Protein AF-A0A967KJN7-F1 (afdb_monomer)

Foldseek 3Di:
DDDDDDPDDDDPPDPVSVVVCLVVDPDNPDVVVVVVVVVLVVVVVVVVVVVVVDDDDPDPPPPPPDVDDDVVVSVVSCCVPPVVNPPPD

Nearest PDB structures (foldseek):
  2lon-assembly1_A  TM=1.841E-01  e=6.761E+00  Homo sapiens

Sequence (89 aa):
MNIPESIYHEIDCDAESVDIWARKGWIDLRPSNFVTWQERFKRMRRSQNLLHTRGSSSITMKTYLPDTIEIGMVVAWIFNNEERGYRIK

Structure (mmCIF, N/CA/C/O backbone):
data_AF-A0A967KJN7-F1
#
_entry.id   AF-A0A967KJN7-F1
#
loop_
_atom_site.group_PDB
_atom_site.id
_atom_site.type_symbol
_atom_site.label_atom_id
_atom_site.label_alt_id
_atom_site.label_comp_id
_atom_site.label_asym_id
_atom_site.label_entity_id
_atom_site.label_seq_id
_atom_site.pdbx_PDB_ins_code
_atom_site.Cartn_x
_atom_site.Cartn_y
_atom_site.Cartn_z
_atom_site.occupancy
_atom_site.B_iso_or_equiv
_atom_site.auth_seq_id
_atom_site.auth_comp_id
_atom_site.auth_asym_id
_atom_site.auth_atom_id
_atom_site.pdbx_PDB_model_num
ATOM 1 N N . MET A 1 1 ? 14.680 20.101 -44.069 1.00 40.09 1 MET A N 1
ATOM 2 C CA . MET A 1 1 ? 13.584 20.046 -43.081 1.00 40.09 1 MET A CA 1
ATOM 3 C C . MET A 1 1 ? 14.162 19.372 -41.848 1.00 40.09 1 MET A C 1
ATOM 5 O O . MET A 1 1 ? 14.520 18.209 -41.947 1.00 40.09 1 MET A O 1
ATOM 9 N N . ASN A 1 2 ? 14.425 20.131 -40.782 1.00 54.06 2 ASN A N 1
ATOM 10 C CA . ASN A 1 2 ? 15.090 19.628 -39.576 1.00 54.06 2 ASN A CA 1
ATOM 11 C C . ASN A 1 2 ? 14.001 19.100 -38.632 1.00 54.06 2 ASN A C 1
ATOM 13 O O . ASN A 1 2 ? 13.153 19.882 -38.204 1.00 54.06 2 ASN A O 1
ATOM 17 N N . ILE A 1 3 ? 13.952 17.788 -38.403 1.00 60.84 3 ILE A N 1
ATOM 18 C CA . ILE A 1 3 ? 13.028 17.188 -37.434 1.00 60.84 3 ILE A CA 1
ATOM 19 C C . ILE A 1 3 ? 13.657 17.432 -36.057 1.00 60.84 3 ILE A C 1
ATOM 21 O O . ILE A 1 3 ? 14.817 17.060 -35.885 1.00 60.84 3 ILE A O 1
ATOM 25 N N . PRO A 1 4 ? 12.974 18.089 -35.104 1.00 63.72 4 PRO A N 1
ATOM 26 C CA . PRO A 1 4 ? 13.545 18.291 -33.780 1.00 63.72 4 PRO A CA 1
ATOM 27 C C . PRO A 1 4 ? 13.799 16.931 -33.124 1.00 63.72 4 PRO A C 1
ATOM 29 O O . PRO A 1 4 ? 12.936 16.051 -33.168 1.00 63.72 4 PRO A O 1
ATOM 32 N N . GLU A 1 5 ? 14.988 16.764 -32.539 1.00 63.62 5 GLU A N 1
ATOM 33 C CA . GLU A 1 5 ? 15.306 15.615 -31.694 1.00 63.62 5 GLU A CA 1
ATOM 34 C C . GLU A 1 5 ? 14.218 15.460 -30.626 1.00 63.62 5 GLU A C 1
ATOM 36 O O . GLU A 1 5 ? 13.765 16.426 -30.007 1.00 63.62 5 GLU A O 1
ATOM 41 N N . SER A 1 6 ? 13.746 14.226 -30.484 1.00 61.81 6 SER A N 1
ATOM 42 C CA . SER A 1 6 ? 12.712 13.821 -29.544 1.00 61.81 6 SER A CA 1
ATOM 43 C C . SER A 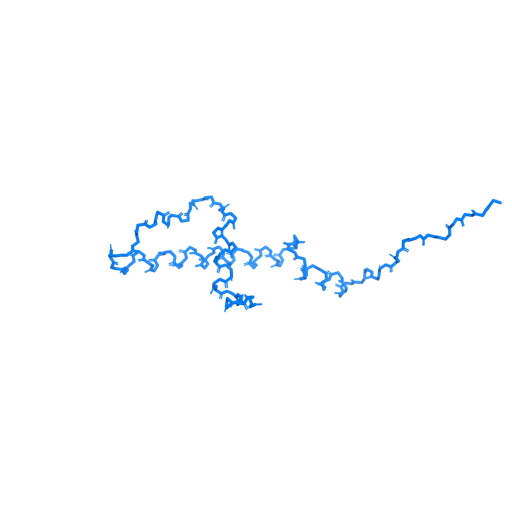1 6 ? 12.998 14.359 -28.135 1.00 61.81 6 SER A C 1
ATOM 45 O O . SER A 1 6 ? 14.001 14.015 -27.522 1.00 61.81 6 SER A O 1
ATO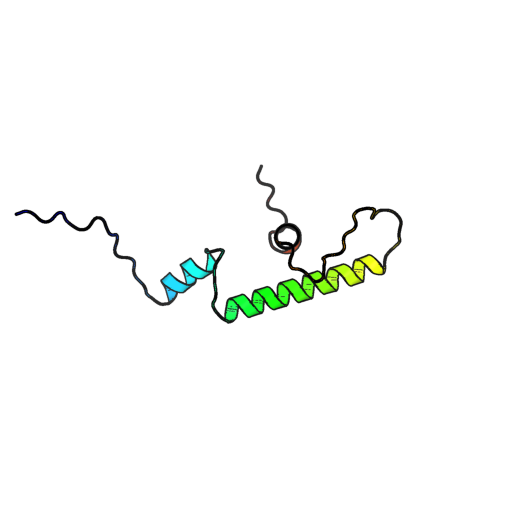M 47 N N . ILE A 1 7 ? 12.071 15.149 -27.586 1.00 64.88 7 ILE A N 1
ATOM 48 C CA . ILE A 1 7 ? 12.045 15.548 -26.164 1.00 64.88 7 ILE A CA 1
ATOM 49 C C . ILE A 1 7 ? 11.672 14.387 -25.224 1.00 64.88 7 ILE A C 1
ATOM 51 O O . ILE A 1 7 ? 11.528 14.589 -24.018 1.00 64.88 7 ILE A O 1
ATOM 55 N N . TYR A 1 8 ? 11.463 13.181 -25.759 1.00 65.88 8 TYR A N 1
ATOM 56 C CA . TYR A 1 8 ? 11.150 12.005 -24.961 1.00 65.88 8 TYR A CA 1
ATOM 57 C C . TYR A 1 8 ? 12.431 11.436 -24.357 1.00 65.88 8 TYR A C 1
ATOM 59 O O . TYR A 1 8 ? 13.372 11.095 -25.069 1.00 65.88 8 TYR A O 1
ATOM 67 N N . HIS A 1 9 ? 12.440 11.332 -23.030 1.00 70.69 9 HIS A N 1
ATOM 68 C CA . HIS A 1 9 ? 13.439 10.560 -22.308 1.00 70.69 9 HIS A CA 1
ATOM 69 C C . HIS A 1 9 ? 13.137 9.079 -22.529 1.00 70.69 9 HIS A C 1
ATOM 71 O O . HIS A 1 9 ? 12.052 8.612 -22.174 1.00 70.69 9 HIS A O 1
ATOM 77 N N . GLU A 1 10 ? 14.078 8.350 -23.118 1.00 75.19 10 GLU A N 1
ATOM 78 C CA . GLU A 1 10 ? 14.021 6.894 -23.112 1.00 75.19 10 GLU A CA 1
ATOM 79 C C . GLU A 1 10 ? 14.243 6.421 -21.674 1.00 75.19 10 GLU A C 1
ATOM 81 O O . GLU A 1 10 ? 15.168 6.857 -20.988 1.00 75.19 10 GLU A O 1
ATOM 86 N N . ILE A 1 11 ? 13.322 5.594 -21.190 1.00 72.94 11 ILE A N 1
ATOM 87 C CA . ILE A 1 11 ? 13.370 5.008 -19.854 1.00 72.94 11 ILE A CA 1
ATOM 88 C C . ILE A 1 11 ? 13.612 3.520 -20.029 1.00 72.94 11 ILE A C 1
ATOM 90 O O . ILE A 1 11 ? 12.847 2.851 -20.729 1.00 72.94 11 ILE A O 1
ATOM 94 N N . ASP A 1 12 ? 14.647 3.014 -19.368 1.00 71.69 12 ASP A N 1
ATOM 95 C CA . ASP A 1 12 ? 14.952 1.589 -19.343 1.00 71.69 12 ASP A CA 1
ATOM 96 C C . ASP A 1 12 ? 13.789 0.827 -18.697 1.00 71.69 12 ASP A C 1
ATOM 98 O O . ASP A 1 12 ? 13.534 0.916 -17.498 1.00 71.69 12 ASP A O 1
ATOM 102 N N . CYS A 1 13 ? 13.030 0.098 -19.514 1.00 77.81 13 CYS A N 1
ATOM 103 C CA . CYS A 1 13 ? 11.868 -0.682 -19.086 1.00 77.81 13 CYS A CA 1
ATOM 104 C C . CYS A 1 13 ? 12.272 -2.131 -18.775 1.00 77.81 13 CYS A C 1
ATOM 106 O O . CYS A 1 13 ? 11.656 -3.089 -19.247 1.00 77.81 13 CYS A O 1
ATOM 108 N N . ASP A 1 14 ? 13.358 -2.301 -18.024 1.00 87.25 14 ASP A N 1
ATOM 109 C CA . ASP A 1 14 ? 13.721 -3.605 -17.486 1.00 87.25 14 ASP A CA 1
ATOM 110 C C . ASP A 1 14 ? 12.818 -3.969 -16.289 1.00 87.25 14 ASP A C 1
ATOM 112 O O . ASP A 1 14 ? 12.132 -3.131 -15.694 1.00 87.25 14 ASP A O 1
ATOM 116 N N . ALA A 1 15 ? 12.792 -5.255 -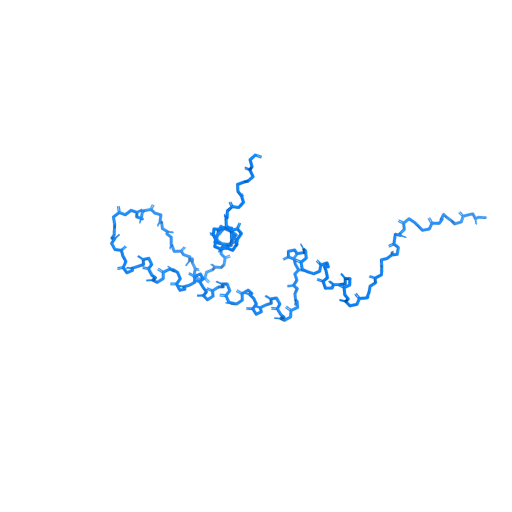15.939 1.00 84.00 15 ALA A N 1
ATOM 117 C CA . ALA A 1 15 ? 11.908 -5.764 -14.894 1.00 84.00 15 ALA A CA 1
ATOM 118 C C . ALA A 1 15 ? 12.191 -5.162 -13.504 1.00 84.00 15 ALA A C 1
ATOM 120 O O . ALA A 1 15 ? 11.264 -5.027 -12.702 1.00 84.00 15 ALA A O 1
ATOM 121 N N . GLU A 1 16 ? 13.441 -4.798 -13.211 1.00 86.56 16 GLU A N 1
ATOM 122 C CA . GLU A 1 16 ? 13.841 -4.191 -11.941 1.00 86.56 16 GLU A CA 1
ATOM 123 C C . GLU A 1 16 ? 13.382 -2.730 -11.869 1.00 86.56 16 GLU A C 1
ATOM 125 O O . GLU A 1 16 ? 12.759 -2.326 -10.883 1.00 86.56 16 GLU A O 1
ATOM 130 N N . SER A 1 17 ? 13.594 -1.964 -12.939 1.00 83.38 17 SER A N 1
ATOM 131 C CA . SER A 1 17 ? 13.140 -0.577 -13.072 1.00 83.38 17 SER A CA 1
ATOM 132 C C . SER A 1 17 ? 11.619 -0.468 -12.944 1.00 83.38 17 SER A C 1
ATOM 134 O O . SER A 1 17 ? 11.107 0.336 -12.155 1.00 83.38 17 SER A O 1
ATOM 136 N N . VAL A 1 18 ? 10.882 -1.364 -13.610 1.00 83.62 18 VAL A N 1
ATOM 137 C CA . VAL A 1 18 ? 9.420 -1.459 -13.484 1.00 83.62 18 VAL A CA 1
ATOM 138 C C . VAL A 1 18 ? 8.997 -1.775 -12.050 1.00 83.62 18 VAL A C 1
ATOM 140 O O . VAL A 1 18 ? 8.062 -1.156 -11.536 1.00 83.62 18 VAL A O 1
ATOM 143 N N . ASP A 1 19 ? 9.684 -2.697 -11.371 1.00 85.00 19 ASP A N 1
ATOM 144 C CA . ASP A 1 19 ? 9.369 -3.023 -9.981 1.00 85.00 19 ASP A CA 1
ATOM 145 C C . ASP A 1 19 ? 9.632 -1.850 -9.025 1.00 85.00 19 ASP A C 1
ATOM 147 O O . ASP A 1 19 ? 8.827 -1.585 -8.128 1.00 85.00 19 ASP A O 1
ATOM 151 N N . ILE A 1 20 ? 10.715 -1.097 -9.238 1.00 83.69 20 ILE A N 1
ATOM 152 C CA . ILE A 1 20 ? 11.031 0.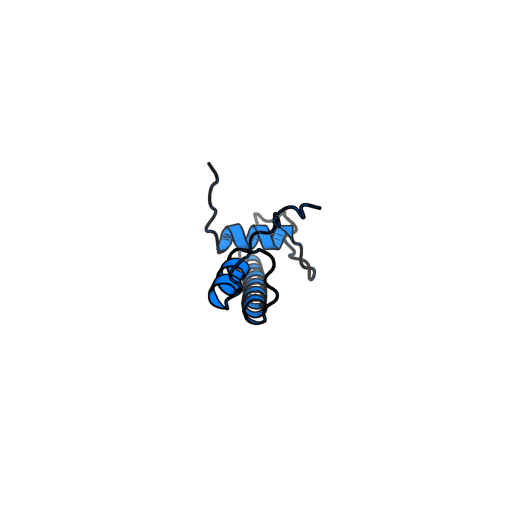108 -8.463 1.00 83.69 20 ILE A CA 1
ATOM 153 C C . ILE A 1 20 ? 9.921 1.153 -8.609 1.00 83.69 20 ILE A C 1
ATOM 155 O O . ILE A 1 20 ? 9.485 1.724 -7.603 1.00 83.69 20 ILE A O 1
ATOM 159 N N . TRP A 1 21 ? 9.452 1.416 -9.830 1.00 81.50 21 TRP A N 1
ATOM 160 C CA . TRP A 1 21 ? 8.381 2.388 -10.058 1.00 81.50 21 TRP A CA 1
ATOM 161 C C . TRP A 1 21 ? 7.051 1.920 -9.485 1.00 81.50 21 TRP A C 1
ATOM 163 O O . TRP A 1 21 ? 6.370 2.706 -8.830 1.00 81.50 21 TRP A O 1
ATOM 173 N N . ALA A 1 22 ? 6.712 0.642 -9.652 1.00 83.81 22 ALA A N 1
ATOM 174 C CA . ALA A 1 22 ? 5.493 0.072 -9.096 1.00 83.81 22 ALA A CA 1
ATOM 175 C C . ALA A 1 22 ? 5.482 0.124 -7.558 1.00 83.81 22 ALA A C 1
ATOM 177 O O . ALA A 1 22 ? 4.466 0.480 -6.973 1.00 83.81 22 ALA A O 1
ATOM 178 N N . ARG A 1 23 ? 6.622 -0.122 -6.893 1.00 79.56 23 ARG A N 1
ATOM 179 C CA . ARG A 1 23 ? 6.738 0.012 -5.428 1.00 79.56 23 ARG A CA 1
ATOM 180 C C . ARG A 1 23 ? 6.632 1.449 -4.925 1.00 79.56 23 ARG A C 1
ATOM 182 O O . ARG A 1 23 ? 6.162 1.663 -3.812 1.00 79.56 23 ARG A O 1
ATOM 189 N N . LYS A 1 24 ? 7.115 2.426 -5.697 1.00 76.19 24 LYS A N 1
ATOM 190 C CA . LYS A 1 24 ? 7.014 3.857 -5.350 1.00 76.19 24 LYS A CA 1
ATOM 191 C C . LYS A 1 24 ? 5.635 4.434 -5.667 1.00 76.19 24 LYS A C 1
ATOM 193 O O . LYS A 1 24 ? 5.213 5.405 -5.042 1.00 76.19 24 LYS A O 1
ATOM 198 N N . GLY A 1 25 ? 4.969 3.876 -6.671 1.00 68.81 25 GLY A N 1
ATOM 199 C CA . GLY A 1 25 ? 3.654 4.292 -7.114 1.00 68.81 25 GLY A CA 1
ATOM 200 C C . GLY A 1 25 ? 2.568 3.872 -6.133 1.00 68.81 25 GLY A C 1
ATOM 201 O O . GLY A 1 25 ? 2.587 2.790 -5.559 1.00 68.81 25 GLY A O 1
ATOM 202 N N . TRP A 1 26 ? 1.558 4.723 -5.989 1.00 63.56 26 TRP A N 1
ATOM 203 C CA . TRP A 1 26 ? 0.341 4.369 -5.255 1.00 63.56 26 TRP A CA 1
ATOM 204 C C . TRP A 1 26 ? -0.563 3.413 -6.053 1.00 63.56 26 TRP A C 1
ATOM 206 O O . TRP A 1 26 ? -1.503 2.844 -5.502 1.00 63.56 26 TRP A O 1
ATOM 216 N N . ILE A 1 27 ? -0.277 3.226 -7.347 1.00 69.75 27 ILE A N 1
ATOM 217 C CA . ILE A 1 27 ? -1.066 2.419 -8.281 1.00 69.75 27 ILE A CA 1
ATOM 218 C C . ILE A 1 27 ? -0.198 1.257 -8.782 1.00 69.75 27 ILE A C 1
ATOM 220 O O . ILE A 1 27 ? 0.409 1.328 -9.846 1.00 69.75 27 ILE A O 1
ATOM 224 N N . ASP A 1 28 ? -0.147 0.181 -7.995 1.00 85.50 28 ASP A N 1
ATOM 225 C CA . ASP A 1 28 ? 0.404 -1.116 -8.401 1.00 85.50 28 ASP A CA 1
ATOM 226 C C . ASP A 1 28 ? -0.742 -2.134 -8.499 1.00 85.50 28 ASP A C 1
ATOM 228 O O . ASP A 1 28 ? -1.350 -2.508 -7.496 1.00 85.50 28 ASP A O 1
ATOM 232 N N . LEU A 1 29 ? -1.071 -2.551 -9.721 1.00 84.81 29 LEU A N 1
ATOM 233 C CA . LEU A 1 29 ? -2.170 -3.481 -10.007 1.00 84.81 29 LEU A CA 1
ATOM 234 C C . LEU A 1 29 ? -1.692 -4.933 -10.158 1.00 84.81 29 LEU A C 1
ATOM 236 O O . LEU A 1 29 ? -2.431 -5.789 -10.645 1.00 84.81 29 LEU A O 1
ATOM 240 N N . ARG A 1 30 ? -0.450 -5.247 -9.777 1.00 88.00 30 ARG A N 1
ATOM 241 C CA . ARG A 1 30 ? 0.061 -6.619 -9.850 1.00 88.00 30 ARG A CA 1
ATOM 242 C C . ARG A 1 30 ? -0.574 -7.489 -8.757 1.00 88.00 30 ARG A C 1
ATOM 244 O O . ARG A 1 30 ? -0.886 -6.990 -7.671 1.00 88.00 30 ARG A O 1
ATOM 251 N N . PRO A 1 31 ? -0.720 -8.811 -8.983 1.00 89.94 31 PRO A N 1
ATOM 252 C CA . PRO A 1 31 ? -1.308 -9.722 -7.997 1.00 89.94 31 PRO A CA 1
ATOM 253 C C . PRO A 1 31 ? -0.633 -9.670 -6.620 1.00 89.94 31 PRO A C 1
ATOM 255 O O . PRO A 1 31 ? -1.305 -9.773 -5.597 1.00 89.94 31 PRO A O 1
ATOM 258 N N . SER A 1 32 ? 0.685 -9.459 -6.585 1.00 89.12 32 SER A N 1
ATOM 259 C CA . SER A 1 32 ? 1.456 -9.308 -5.348 1.00 89.12 32 SER A CA 1
ATOM 260 C C . SER A 1 32 ? 0.958 -8.143 -4.489 1.00 89.12 32 SER A C 1
ATOM 262 O O . SER A 1 32 ? 0.770 -8.308 -3.284 1.00 89.12 32 SER A O 1
ATOM 264 N N . ASN A 1 33 ? 0.669 -6.987 -5.095 1.00 86.88 33 ASN A N 1
ATOM 265 C CA . ASN A 1 33 ? 0.151 -5.837 -4.362 1.00 86.88 33 ASN A CA 1
ATOM 266 C C . ASN A 1 33 ? -1.289 -6.066 -3.883 1.00 86.88 33 ASN A C 1
ATOM 268 O O . ASN A 1 33 ? -1.643 -5.676 -2.771 1.00 86.88 33 ASN A O 1
ATOM 272 N N . PHE A 1 34 ? -2.112 -6.766 -4.670 1.00 87.81 34 PHE A N 1
ATOM 273 C CA . PHE A 1 34 ? -3.458 -7.150 -4.238 1.00 87.81 34 PHE A CA 1
ATOM 274 C C . PHE A 1 34 ? -3.444 -8.024 -2.981 1.00 87.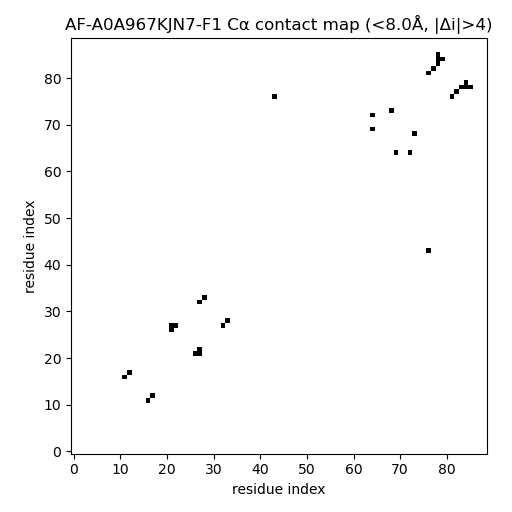81 34 PHE A C 1
ATOM 276 O O . PHE A 1 34 ? -4.264 -7.808 -2.088 1.00 87.81 34 PHE A O 1
ATOM 283 N N . VAL A 1 35 ? -2.505 -8.968 -2.866 1.00 91.44 35 VAL A N 1
ATOM 284 C CA . VAL A 1 35 ? -2.342 -9.779 -1.647 1.00 91.44 35 VAL A CA 1
ATOM 285 C C . VAL A 1 35 ? -2.030 -8.892 -0.437 1.00 91.44 35 VAL A C 1
ATOM 287 O O . VAL A 1 35 ? -2.654 -9.052 0.615 1.00 91.44 35 VAL A O 1
ATOM 290 N N . THR A 1 36 ? -1.139 -7.910 -0.593 1.00 89.31 36 THR A N 1
ATOM 291 C CA . THR A 1 36 ? -0.829 -6.925 0.456 1.00 89.31 36 THR A CA 1
ATOM 292 C C . THR A 1 36 ? -2.074 -6.143 0.878 1.00 89.31 36 THR A C 1
ATOM 294 O O . THR A 1 36 ? -2.364 -6.031 2.071 1.00 89.31 36 THR A O 1
ATOM 297 N N . TRP A 1 37 ? -2.863 -5.654 -0.080 1.00 88.50 37 TRP A N 1
ATOM 298 C CA . TRP A 1 37 ? -4.115 -4.947 0.203 1.00 88.50 37 TRP A CA 1
ATOM 299 C C . TRP A 1 37 ? -5.150 -5.821 0.914 1.00 88.50 37 TRP A C 1
ATOM 301 O O . TRP A 1 37 ? -5.755 -5.384 1.893 1.00 88.5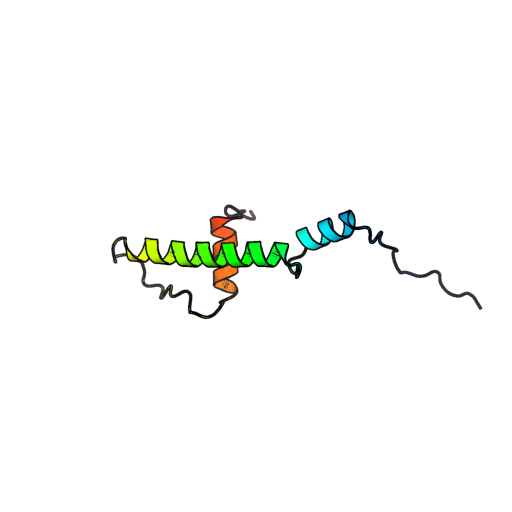0 37 TRP A O 1
ATOM 311 N N . GLN A 1 38 ? -5.331 -7.072 0.490 1.00 88.81 38 GLN A N 1
ATOM 312 C CA . GLN A 1 38 ? -6.227 -8.010 1.171 1.00 88.81 38 GLN A CA 1
ATOM 313 C C . GLN A 1 38 ? -5.814 -8.235 2.629 1.00 88.81 38 GLN A C 1
ATOM 315 O O . GLN A 1 38 ? -6.668 -8.287 3.516 1.00 88.81 38 GLN A O 1
ATOM 320 N N . GLU A 1 39 ? -4.514 -8.353 2.896 1.00 90.44 39 GLU A N 1
ATOM 321 C CA . GLU A 1 39 ? -4.002 -8.510 4.255 1.00 90.44 39 GLU A CA 1
ATOM 322 C C . GLU A 1 39 ? -4.226 -7.247 5.101 1.00 90.44 39 GLU A C 1
ATOM 324 O O . GLU A 1 39 ? -4.657 -7.354 6.252 1.00 90.44 39 GLU A O 1
ATOM 329 N N . ARG A 1 40 ? -4.052 -6.049 4.525 1.00 88.44 40 ARG A N 1
ATOM 330 C CA . ARG A 1 40 ? -4.411 -4.778 5.181 1.00 88.44 40 ARG A CA 1
ATOM 331 C C . ARG A 1 40 ? -5.874 -4.759 5.606 1.00 88.44 40 ARG A C 1
A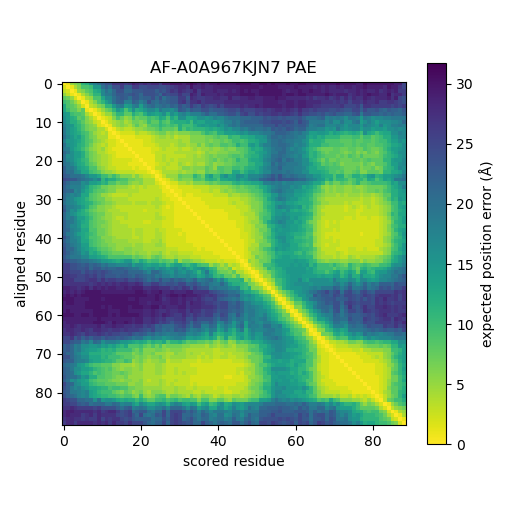TOM 333 O O . ARG A 1 40 ? -6.159 -4.525 6.779 1.00 88.44 40 ARG A O 1
ATOM 340 N N . PHE A 1 41 ? -6.798 -5.095 4.705 1.00 87.12 41 PHE A N 1
ATOM 341 C CA . PHE A 1 41 ? -8.226 -5.137 5.034 1.00 87.12 41 PHE A CA 1
ATOM 342 C C . PHE A 1 41 ? -8.550 -6.170 6.120 1.00 87.12 41 PHE A C 1
ATOM 344 O O . PHE A 1 41 ? -9.327 -5.885 7.035 1.00 87.12 41 PHE A O 1
ATOM 351 N N . LYS A 1 42 ? -7.913 -7.349 6.094 1.00 87.25 42 LYS A N 1
ATOM 352 C CA . LYS A 1 42 ? -8.055 -8.350 7.167 1.00 87.25 42 LYS A CA 1
ATOM 353 C C . LYS A 1 42 ? -7.590 -7.799 8.517 1.00 87.25 42 LYS A C 1
ATOM 355 O O . LYS A 1 42 ? -8.272 -8.004 9.522 1.00 87.25 42 LYS A O 1
ATOM 360 N N . ARG A 1 43 ? -6.462 -7.083 8.561 1.00 86.44 43 ARG A N 1
ATOM 361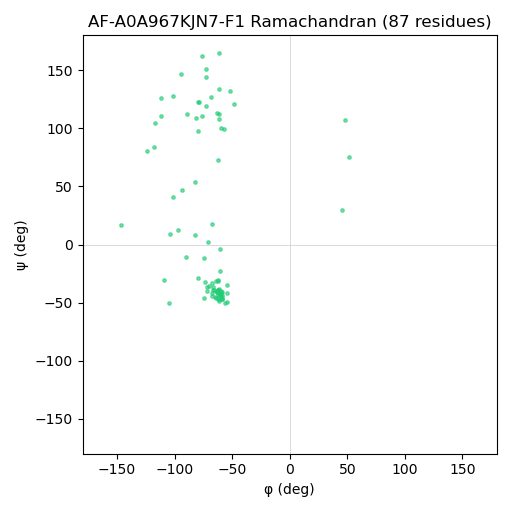 C CA . ARG A 1 43 ? -5.934 -6.458 9.788 1.00 86.44 43 ARG A CA 1
ATOM 362 C C . ARG A 1 43 ? -6.830 -5.329 10.288 1.00 86.44 43 ARG A C 1
ATOM 364 O O . ARG A 1 43 ? -7.152 -5.317 11.475 1.00 86.44 43 ARG A O 1
ATOM 371 N N . MET A 1 44 ? -7.303 -4.457 9.396 1.00 83.69 44 MET A N 1
ATOM 372 C CA . MET A 1 44 ? -8.288 -3.418 9.716 1.00 83.69 44 MET A CA 1
ATOM 373 C C . MET A 1 44 ? -9.530 -4.035 10.370 1.00 83.69 44 MET A C 1
ATOM 375 O O . MET A 1 44 ? -9.918 -3.625 11.465 1.00 83.69 44 MET A O 1
ATOM 379 N N . ARG A 1 45 ? -10.094 -5.093 9.774 1.00 79.00 45 ARG A N 1
ATOM 380 C CA . ARG A 1 45 ? -11.267 -5.794 10.318 1.00 79.00 45 ARG A CA 1
ATOM 381 C C . ARG A 1 45 ? -10.997 -6.443 11.681 1.00 79.00 45 ARG A C 1
ATOM 383 O O . ARG A 1 45 ? -11.821 -6.343 12.583 1.00 79.00 45 ARG A O 1
ATOM 390 N N . ARG A 1 46 ? -9.829 -7.067 11.878 1.00 79.06 46 ARG A N 1
ATOM 391 C CA . ARG A 1 46 ? -9.435 -7.630 13.187 1.00 79.06 46 ARG A CA 1
ATOM 392 C C . ARG A 1 46 ? -9.290 -6.554 14.266 1.00 79.06 46 ARG A C 1
ATOM 394 O O . ARG A 1 46 ? -9.733 -6.771 15.391 1.00 79.06 46 ARG A O 1
ATOM 401 N N . SER A 1 47 ? -8.704 -5.402 13.932 1.00 69.94 47 SER A N 1
ATOM 402 C CA . SER A 1 47 ? -8.526 -4.297 14.885 1.00 69.94 47 SER A CA 1
ATOM 403 C C . SER A 1 47 ? -9.853 -3.701 15.373 1.00 69.94 47 SER A C 1
ATOM 405 O O . SER A 1 47 ? -9.952 -3.324 16.539 1.00 69.94 47 SER A O 1
ATOM 407 N N . GLN A 1 48 ? -10.901 -3.715 14.542 1.00 64.56 48 GLN A N 1
ATOM 408 C CA . GLN A 1 48 ? -12.253 -3.303 14.945 1.00 64.56 48 GLN A CA 1
ATOM 409 C C . GLN A 1 48 ? -12.845 -4.226 16.020 1.00 64.56 48 GLN A C 1
ATOM 411 O O . GLN A 1 48 ? -13.347 -3.753 17.039 1.00 64.56 48 GLN A O 1
ATOM 416 N N . ASN A 1 49 ? -12.731 -5.546 15.838 1.00 57.44 49 ASN A N 1
ATOM 417 C CA . ASN A 1 49 ? -13.276 -6.528 16.784 1.00 57.44 49 ASN A CA 1
ATOM 418 C C . ASN A 1 49 ? -12.636 -6.424 18.184 1.00 57.44 49 ASN A C 1
ATOM 420 O O . ASN A 1 49 ? -13.289 -6.683 19.197 1.00 57.44 49 ASN A O 1
ATOM 424 N N . LEU A 1 50 ? -11.362 -6.023 18.258 1.00 55.31 50 LEU A N 1
ATOM 425 C CA . LEU A 1 50 ? -10.650 -5.837 19.527 1.00 55.31 50 LEU A CA 1
ATOM 426 C C . LEU A 1 50 ? -11.136 -4.602 20.301 1.00 55.31 50 LEU A C 1
ATOM 428 O O . LEU A 1 50 ? -11.237 -4.661 21.527 1.00 55.31 50 LEU A O 1
ATOM 432 N N . LEU A 1 51 ? -11.479 -3.510 19.607 1.00 53.28 51 LEU A N 1
ATOM 433 C CA . LEU A 1 51 ? -12.052 -2.306 20.225 1.00 53.28 51 LEU A CA 1
ATOM 434 C C . LEU A 1 51 ? -13.451 -2.572 20.795 1.00 53.28 51 LEU A C 1
ATOM 436 O O . LEU A 1 51 ? -13.760 -2.110 21.888 1.00 53.28 51 LEU A O 1
ATOM 440 N N . HIS A 1 52 ? -14.257 -3.396 20.121 1.00 48.19 52 HIS A N 1
ATOM 441 C CA . HIS A 1 52 ? -15.582 -3.802 20.604 1.00 48.19 52 HIS A CA 1
ATOM 442 C C . HIS A 1 52 ? -15.539 -4.559 21.951 1.00 48.19 52 HIS A C 1
ATOM 444 O O . HIS A 1 52 ? -16.515 -4.571 22.693 1.00 48.19 52 HIS A O 1
ATOM 450 N N . THR A 1 53 ? -14.406 -5.176 22.302 1.00 48.81 53 THR A N 1
ATOM 451 C CA . THR A 1 53 ? -14.275 -5.998 23.520 1.00 48.81 53 THR A CA 1
ATOM 452 C C . THR A 1 53 ? -13.826 -5.187 24.753 1.00 48.81 53 THR A C 1
ATOM 454 O O . THR A 1 53 ? -13.892 -5.682 25.877 1.00 48.81 53 THR A O 1
ATOM 457 N N . ARG A 1 54 ? -13.392 -3.926 24.593 1.00 45.41 54 ARG A N 1
ATOM 458 C CA . ARG A 1 54 ? -12.893 -3.073 25.691 1.00 45.41 54 ARG A CA 1
ATOM 459 C C . ARG A 1 54 ? -13.774 -1.829 25.897 1.00 45.41 54 ARG A C 1
ATOM 461 O O . ARG A 1 54 ? -13.649 -0.870 25.157 1.00 45.41 54 ARG A O 1
ATOM 468 N N . GLY A 1 55 ? -14.598 -1.847 26.952 1.00 38.59 55 GLY A N 1
ATOM 469 C CA . GLY A 1 55 ? -15.055 -0.686 27.749 1.00 38.59 55 GLY A CA 1
ATOM 470 C C . GLY A 1 55 ? -15.592 0.565 27.024 1.00 38.59 55 GLY A C 1
ATOM 471 O O . GLY A 1 55 ? -14.838 1.403 26.547 1.00 38.59 55 GLY A O 1
ATOM 472 N N . SER A 1 56 ? -16.912 0.749 27.087 1.00 47.28 56 SER A N 1
ATOM 473 C CA . SER A 1 56 ? -17.779 1.688 26.346 1.00 47.28 56 SER A CA 1
ATOM 474 C C . SER A 1 56 ? -17.649 3.211 26.617 1.00 47.28 56 SER A C 1
ATOM 476 O O . SER A 1 56 ? -18.571 3.952 26.281 1.00 47.28 56 SER A O 1
ATOM 478 N N . SER A 1 57 ? -16.583 3.742 27.218 1.00 44.72 57 SER A N 1
ATOM 479 C CA . SER A 1 57 ? -16.611 5.122 27.762 1.00 44.72 57 SER A CA 1
ATOM 480 C C . SER A 1 57 ? -15.883 6.220 26.964 1.00 44.72 57 SER A C 1
ATOM 482 O O . SER A 1 57 ? -15.776 7.339 27.459 1.00 44.72 57 SER A O 1
ATOM 484 N N . SER A 1 58 ? -15.400 5.991 25.735 1.00 43.50 58 SER A N 1
ATOM 485 C CA . SER A 1 58 ? -14.736 7.073 24.958 1.00 43.50 58 SER A CA 1
ATOM 486 C C . SER A 1 58 ? -14.919 7.058 23.437 1.00 43.50 58 SER A C 1
ATOM 488 O O . SER A 1 58 ? -14.173 7.730 22.731 1.00 43.50 58 SER A O 1
ATOM 490 N N . ILE A 1 59 ? -15.899 6.339 22.886 1.00 43.94 59 ILE A N 1
ATOM 491 C CA . ILE A 1 59 ? -16.073 6.264 21.426 1.00 43.94 59 ILE A CA 1
ATOM 492 C C . ILE A 1 59 ? -17.490 6.707 21.053 1.00 43.94 59 ILE A C 1
ATOM 494 O O . ILE A 1 59 ? -18.379 5.905 20.799 1.00 43.94 59 ILE A O 1
ATOM 498 N N . THR A 1 60 ? -17.679 8.028 21.000 1.00 41.16 60 THR A N 1
ATOM 499 C CA . THR A 1 60 ? -18.744 8.673 20.210 1.00 41.16 60 THR A CA 1
ATOM 500 C C . THR A 1 60 ? -18.151 9.231 18.915 1.00 41.16 60 THR A C 1
ATOM 502 O O . THR A 1 60 ? -18.475 10.324 18.468 1.00 41.16 60 THR A O 1
ATOM 505 N N . MET A 1 61 ? -17.252 8.482 18.285 1.00 42.44 61 MET A N 1
ATOM 506 C CA . MET A 1 61 ? -17.216 8.483 16.832 1.00 42.44 61 MET A CA 1
ATOM 507 C C . MET A 1 61 ? -17.914 7.202 16.430 1.00 42.44 61 MET A C 1
ATOM 509 O O . MET A 1 61 ? -17.598 6.133 16.943 1.00 42.44 61 MET A O 1
ATOM 513 N N . LYS A 1 62 ? -18.902 7.314 15.551 1.00 41.06 62 LYS A N 1
ATOM 514 C CA . LYS A 1 62 ? -19.472 6.181 14.830 1.00 41.06 62 LYS A CA 1
ATOM 515 C C . LYS A 1 62 ? -18.359 5.571 13.967 1.00 41.06 62 LYS A C 1
ATOM 517 O O . LYS A 1 62 ? -18.334 5.767 12.762 1.00 41.06 62 LYS A O 1
ATOM 522 N N . THR A 1 63 ? -17.405 4.881 14.584 1.00 46.41 63 THR A N 1
ATOM 523 C CA . THR A 1 63 ? -16.288 4.191 13.936 1.00 46.41 63 THR A CA 1
ATOM 524 C C . THR A 1 63 ? -16.787 2.837 13.457 1.00 46.41 63 THR A C 1
ATOM 526 O O . THR A 1 63 ? -16.251 1.787 13.798 1.00 46.41 63 THR A O 1
ATOM 529 N N . TYR A 1 64 ? -17.870 2.854 12.690 1.00 45.84 64 TYR A N 1
ATOM 530 C CA . TYR A 1 64 ? -18.127 1.764 11.776 1.00 45.84 64 TYR A CA 1
ATOM 531 C C . TYR A 1 64 ? -17.151 2.033 10.638 1.00 45.84 64 TYR A C 1
ATOM 533 O O . TYR A 1 64 ? -17.301 3.037 9.951 1.00 45.84 64 TYR A O 1
ATOM 541 N N . LEU A 1 65 ? -16.113 1.207 10.469 1.00 52.00 65 LEU A N 1
ATOM 542 C CA . LEU A 1 65 ? -15.645 1.016 9.100 1.00 52.00 65 LEU A CA 1
ATOM 543 C C . LEU A 1 65 ? -16.861 0.404 8.406 1.00 52.00 65 LEU A C 1
ATOM 545 O O . LEU A 1 65 ? -17.288 -0.675 8.826 1.00 52.00 65 LEU A O 1
ATOM 549 N N . PRO A 1 66 ? -17.497 1.108 7.469 1.00 52.69 66 PRO A N 1
ATOM 550 C CA . PRO A 1 66 ? -18.634 0.533 6.780 1.00 52.69 66 PRO A CA 1
ATOM 551 C C . PRO A 1 66 ? -18.184 -0.727 6.018 1.00 52.69 66 PRO A C 1
ATOM 553 O O . PRO A 1 66 ? -16.994 -0.934 5.774 1.00 52.69 66 PRO A O 1
ATOM 556 N N . ASP A 1 67 ? -19.132 -1.565 5.590 1.00 59.22 67 ASP A N 1
ATOM 557 C CA . ASP A 1 67 ? -18.851 -2.639 4.617 1.00 59.22 67 ASP A CA 1
ATOM 558 C C . ASP A 1 67 ? -18.332 -2.078 3.270 1.00 59.22 67 ASP A C 1
ATOM 560 O O . ASP A 1 67 ? -17.965 -2.824 2.361 1.00 59.22 67 ASP A O 1
ATOM 564 N N . THR A 1 68 ? -18.291 -0.749 3.144 1.00 67.00 68 THR A N 1
ATOM 565 C CA . THR A 1 68 ? -17.686 0.011 2.060 1.00 67.00 68 THR A CA 1
ATOM 566 C C . THR A 1 68 ? -16.252 0.425 2.394 1.00 67.00 68 THR A C 1
ATOM 568 O O . THR A 1 68 ? -15.873 0.707 3.531 1.00 67.00 68 THR A O 1
ATOM 571 N N . ILE A 1 69 ? -15.415 0.483 1.362 1.00 72.19 69 ILE A N 1
ATOM 572 C CA . ILE A 1 69 ? -14.045 0.973 1.495 1.00 72.19 69 ILE A CA 1
ATOM 573 C C . ILE A 1 69 ? -14.084 2.505 1.504 1.00 72.19 69 ILE A C 1
ATOM 575 O O . ILE A 1 69 ? -14.124 3.141 0.454 1.00 72.19 69 ILE A O 1
ATOM 579 N N . GLU A 1 70 ? -14.045 3.097 2.696 1.00 82.50 70 GLU A N 1
ATOM 580 C CA . GLU A 1 70 ? -13.861 4.541 2.867 1.00 82.50 70 GLU A CA 1
ATOM 581 C C . GLU A 1 70 ? -12.375 4.888 2.755 1.00 82.50 70 GLU A C 1
ATOM 583 O O . GLU A 1 70 ? -11.577 4.587 3.650 1.00 82.50 70 GLU A O 1
ATOM 588 N N . ILE A 1 71 ? -11.992 5.544 1.657 1.00 81.81 71 ILE A N 1
ATOM 589 C CA . ILE A 1 71 ? -10.588 5.850 1.333 1.00 81.81 71 ILE A CA 1
ATOM 590 C C . ILE A 1 71 ? -9.903 6.596 2.489 1.00 81.81 71 ILE A C 1
ATOM 592 O O . ILE A 1 71 ? -8.781 6.257 2.866 1.00 81.81 71 ILE A O 1
ATOM 596 N N . GLY A 1 72 ? -10.595 7.554 3.117 1.00 81.00 72 GLY A N 1
ATOM 597 C CA . GLY A 1 72 ? -10.057 8.309 4.252 1.00 81.00 72 GLY A CA 1
ATOM 598 C C . GLY A 1 72 ? -9.715 7.434 5.462 1.00 81.00 72 GLY A C 1
ATOM 599 O O . GLY A 1 72 ? -8.678 7.632 6.094 1.00 81.00 72 GLY A O 1
ATOM 600 N N . MET A 1 73 ? -10.535 6.421 5.757 1.00 81.81 73 MET A N 1
ATOM 601 C CA . MET A 1 73 ? -10.286 5.496 6.868 1.00 81.81 73 MET A CA 1
ATOM 602 C C . MET A 1 73 ? -9.117 4.558 6.575 1.00 81.81 73 MET A C 1
ATOM 604 O O . MET A 1 73 ? -8.297 4.296 7.454 1.00 81.81 73 MET A O 1
ATOM 608 N N . VAL A 1 74 ? -9.024 4.079 5.335 1.00 84.12 74 VAL A N 1
ATOM 609 C CA . VAL A 1 74 ? -7.926 3.224 4.871 1.00 84.12 74 VAL A CA 1
ATOM 610 C C . VAL A 1 74 ? -6.589 3.952 4.979 1.00 84.12 74 VAL A C 1
ATOM 612 O O . VAL A 1 74 ? -5.649 3.415 5.567 1.00 84.12 74 VAL A O 1
ATOM 615 N N . VAL A 1 75 ? -6.518 5.188 4.477 1.00 85.06 75 VAL A N 1
ATOM 616 C CA . VAL A 1 75 ? -5.307 6.019 4.547 1.00 85.06 75 VAL A CA 1
ATOM 617 C C . VAL A 1 75 ? -4.928 6.305 6.001 1.00 85.06 75 VAL A C 1
ATOM 619 O O . VAL A 1 75 ? -3.778 6.094 6.385 1.00 85.06 75 VAL A O 1
ATOM 622 N N . ALA A 1 76 ? -5.892 6.703 6.838 1.00 82.69 76 ALA A N 1
ATOM 623 C CA . ALA A 1 76 ? -5.643 6.955 8.256 1.00 82.69 76 ALA A CA 1
ATOM 624 C C . ALA A 1 76 ? -5.118 5.707 8.986 1.00 82.69 76 ALA A C 1
ATOM 626 O O . ALA A 1 76 ? -4.192 5.796 9.792 1.00 82.69 76 ALA A O 1
ATOM 627 N N . TRP A 1 77 ? -5.677 4.528 8.698 1.00 85.38 77 TRP A N 1
ATOM 628 C CA . TRP A 1 77 ? -5.207 3.278 9.286 1.00 85.38 77 TRP A CA 1
ATOM 629 C C . TRP A 1 77 ? -3.779 2.940 8.847 1.00 85.38 77 TRP A C 1
ATOM 631 O O . TRP A 1 77 ? -2.969 2.598 9.709 1.00 85.38 77 TRP A O 1
ATOM 641 N N . ILE A 1 78 ? -3.453 3.073 7.554 1.00 85.06 78 ILE A N 1
ATOM 642 C CA . ILE A 1 78 ? -2.097 2.819 7.032 1.00 85.06 78 ILE A CA 1
ATOM 643 C C . ILE A 1 78 ? -1.089 3.742 7.720 1.00 85.06 78 ILE A C 1
ATOM 645 O O . ILE A 1 78 ? -0.075 3.269 8.230 1.00 85.06 78 ILE A O 1
ATOM 649 N N . PHE A 1 79 ? -1.388 5.038 7.826 1.00 84.12 79 PHE A N 1
ATOM 650 C CA . PHE A 1 79 ? -0.483 5.983 8.481 1.00 84.12 79 PHE A CA 1
ATOM 651 C C . PHE A 1 79 ? -0.256 5.682 9.963 1.00 84.12 79 PHE A C 1
ATOM 653 O O . PHE A 1 79 ? 0.874 5.768 10.449 1.00 84.12 79 PHE A O 1
ATOM 660 N N . ASN A 1 80 ? -1.310 5.282 10.673 1.00 80.94 80 ASN A N 1
ATOM 661 C CA . ASN A 1 80 ? -1.219 4.964 12.095 1.00 80.94 80 ASN A CA 1
ATOM 662 C C . ASN A 1 80 ? -0.517 3.624 12.376 1.00 80.94 80 ASN A C 1
ATOM 664 O O . ASN A 1 80 ? 0.124 3.493 13.416 1.00 80.94 80 ASN A O 1
ATOM 668 N N . ASN A 1 81 ? -0.641 2.628 11.490 1.00 82.44 81 ASN A N 1
ATOM 669 C CA . ASN A 1 81 ? -0.208 1.250 11.769 1.00 82.44 81 ASN A CA 1
ATOM 670 C C . ASN A 1 81 ? 1.037 0.806 10.986 1.00 82.44 81 ASN A C 1
ATOM 672 O O . ASN A 1 81 ? 1.794 -0.018 11.493 1.00 82.44 81 ASN A O 1
ATOM 676 N N . GLU A 1 82 ? 1.260 1.320 9.775 1.00 82.00 82 GLU A N 1
ATOM 677 C CA . GLU A 1 82 ? 2.391 0.937 8.915 1.00 82.00 82 GLU A CA 1
ATOM 678 C C . GLU A 1 82 ? 3.467 2.027 8.892 1.00 82.00 82 GLU A C 1
ATOM 680 O O . GLU A 1 82 ? 4.623 1.753 9.207 1.00 82.00 82 GLU A O 1
ATOM 685 N N . GLU A 1 83 ? 3.083 3.279 8.640 1.00 72.50 83 GLU A N 1
ATOM 686 C CA . GLU A 1 83 ? 4.033 4.399 8.500 1.00 72.50 83 GLU A CA 1
ATOM 687 C C . GLU A 1 83 ? 4.480 5.004 9.845 1.00 72.50 83 GLU A C 1
ATOM 689 O O . GLU A 1 83 ? 5.140 6.043 9.879 1.00 72.50 83 GLU A O 1
ATOM 694 N N . ARG A 1 84 ? 4.110 4.373 10.973 1.00 61.69 84 ARG A N 1
ATOM 695 C CA . ARG A 1 84 ? 4.433 4.789 12.356 1.00 61.69 84 ARG A CA 1
ATOM 696 C C . ARG A 1 84 ? 4.225 6.287 12.628 1.00 61.69 84 ARG A C 1
ATOM 698 O O . ARG A 1 84 ? 4.917 6.853 13.472 1.00 61.69 84 ARG A O 1
ATOM 705 N N . GLY A 1 85 ? 3.277 6.921 11.935 1.00 52.09 85 GLY A N 1
ATOM 706 C CA . GLY A 1 85 ? 3.054 8.359 12.000 1.00 52.09 85 GLY A CA 1
ATOM 707 C C . GLY A 1 85 ? 4.336 9.158 11.762 1.00 52.09 85 GLY A C 1
ATOM 708 O O . GLY A 1 85 ? 4.884 9.732 12.705 1.00 52.09 85 GLY A O 1
ATOM 709 N N . TYR A 1 86 ? 4.803 9.258 10.514 1.00 47.38 86 TYR A N 1
ATOM 710 C CA . TYR A 1 86 ? 5.724 10.335 10.153 1.00 47.38 86 TYR A CA 1
ATOM 711 C C . TYR A 1 86 ? 5.051 11.672 10.489 1.00 47.38 86 TYR A C 1
ATOM 713 O O . TYR A 1 86 ? 4.209 12.183 9.752 1.00 47.38 86 TYR A O 1
ATOM 721 N N . ARG A 1 87 ? 5.411 12.244 11.644 1.00 50.47 87 ARG A N 1
ATOM 722 C CA . ARG A 1 87 ? 5.218 13.665 11.916 1.00 50.47 87 ARG A CA 1
ATOM 723 C C . ARG A 1 87 ? 6.014 14.404 10.850 1.00 50.47 87 ARG A C 1
ATOM 725 O O . ARG A 1 87 ? 7.230 14.531 10.974 1.00 50.47 87 ARG A O 1
ATOM 732 N N . ILE A 1 88 ? 5.331 14.878 9.815 1.00 46.91 88 ILE A N 1
ATOM 733 C CA . ILE A 1 88 ? 5.842 16.001 9.038 1.00 46.91 88 ILE A CA 1
ATOM 734 C C . ILE A 1 8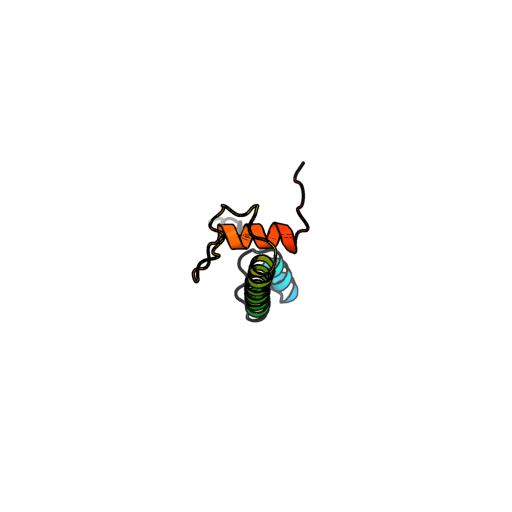8 ? 5.889 17.158 10.036 1.00 46.91 88 ILE A C 1
ATOM 736 O O . ILE A 1 88 ? 4.863 17.532 10.610 1.00 46.91 88 ILE A O 1
ATOM 740 N N . LYS A 1 89 ? 7.103 17.597 10.351 1.00 43.50 89 LYS A N 1
ATOM 741 C CA . LYS A 1 89 ? 7.361 18.763 11.187 1.00 43.50 89 LYS A CA 1
ATOM 742 C C . LYS A 1 89 ? 7.545 19.973 10.291 1.00 43.50 89 LYS A C 1
ATOM 744 O O . LYS A 1 89 ? 8.124 19.781 9.200 1.00 43.50 89 LYS A O 1
#

Solvent-accessible surface area (backbone atoms only — not comparable to full-atom values): 5913 Å² total; per-residue (Å²): 136,86,76,78,80,73,90,70,79,86,70,78,83,47,75,66,52,50,48,55,51,38,72,72,39,95,76,49,89,48,71,72,47,50,53,54,51,53,50,49,54,53,49,56,56,52,54,52,59,57,56,77,74,56,78,94,82,82,72,91,58,88,77,64,80,56,103,57,91,52,66,71,59,54,53,53,47,43,37,64,70,71,56,68,54,76,74,84,124

pLDDT: mean 70.18, std 16.43, range [38.59, 91.44]

Mean predicted aligned error: 13.17 Å

Secondary structure (DSSP, 8-state):
--PPPP-PPP----HHHHHHHHHHSS---SHHHHHHHHHHHHHHHHHHHHHHTS-SSS--S-----SS--HHHHHHHHHHHTS------

Radius of gyration: 20.8 Å; Cα contacts (8 Å, |Δi|>4): 17; chains: 1; bounding box: 35×30×71 Å